Protein AF-A0A538T1W2-F1 (afdb_monomer_lite)

Sequence (157 aa):
MLRALATFAVAVAWAVAHPAHSICAPGPPEGMDALQAYLAGVDLARLGQSSESLPYLHRALALRPDLWQVHCDYGAALINSVSEARPGRGGTRRRAERLASNSLDSAHVIAIRAHALAIWGLSWNGLAEYVRAQRLDSVSAELRGRKERLRRTMRIP

Foldseek 3Di:
DVVVVVVVVVVVVVCVVPVPLPPDPDADPPPDALVNLQVVLLVCVVVLVLLNSQSSLVVNCVRCVPDVVSLLSNLSSLVSQVVVPDPPDPPSNVVSVVSLVPDLCVLVSLQSNLVNCLVVVVLVSSLVSLVVSCVSVVPDPPSVVSNVVSVVVVPDD

Secondary structure (DSSP, 8-state):
-HHHHHHHHHHHHHHHHS----TTPPPPPTT--HHHHHHHHHHHHHTT-HHHHHHHHHHHHHH-TT-HHHHHHHHHHHHHHHHT--TT-HHHHHHHHHHTTSSTTHHHHHHHHHHHHHHTT-HHHHHHHHHHHHHH-SS-HHHHHHHHHHHHHHS--

Radius of gyration: 18.85 Å; chains: 1; bounding box: 40×28×69 Å

Organism: Eiseniibacteriota bacterium (NCBI:txid2212470)

Structure (mmCIF, N/CA/C/O backbone):
data_AF-A0A538T1W2-F1
#
_entry.id   AF-A0A538T1W2-F1
#
loop_
_atom_site.group_PDB
_atom_site.id
_atom_site.type_symbol
_atom_site.label_atom_id
_atom_site.label_alt_id
_atom_site.label_comp_id
_atom_site.label_asym_id
_atom_site.label_entity_id
_atom_site.label_seq_id
_atom_site.pdbx_PDB_ins_code
_atom_site.Cartn_x
_atom_site.Cartn_y
_atom_site.Cartn_z
_atom_site.occupancy
_atom_site.B_iso_or_equiv
_atom_site.auth_seq_id
_atom_site.auth_comp_id
_atom_site.auth_asym_id
_atom_site.auth_atom_id
_atom_site.pdbx_PDB_model_num
ATOM 1 N N . MET A 1 1 ? 11.693 0.630 48.952 1.00 57.22 1 MET A N 1
ATOM 2 C CA . MET A 1 1 ? 10.345 0.281 48.445 1.00 57.22 1 MET A CA 1
ATOM 3 C C . MET A 1 1 ? 9.747 1.325 47.489 1.00 57.22 1 MET A C 1
ATOM 5 O O . MET A 1 1 ? 9.143 0.913 46.512 1.00 57.22 1 MET A O 1
ATOM 9 N N . LEU A 1 2 ? 9.971 2.640 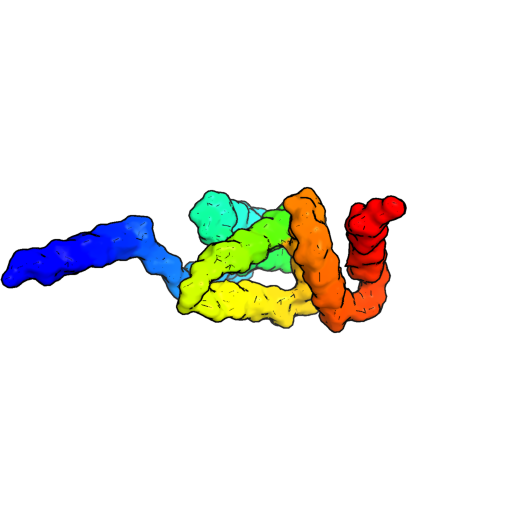47.657 1.00 53.53 2 LEU A N 1
ATOM 10 C CA . LEU A 1 2 ? 9.388 3.673 46.770 1.00 53.53 2 LEU A CA 1
ATOM 11 C C . LEU A 1 2 ? 9.836 3.649 45.287 1.00 53.53 2 LEU A C 1
ATOM 13 O O . LEU A 1 2 ? 9.049 3.995 44.413 1.00 53.53 2 LEU A O 1
ATOM 17 N N . ARG A 1 3 ? 11.069 3.228 44.964 1.00 48.28 3 ARG A N 1
ATOM 18 C CA . ARG A 1 3 ? 11.574 3.250 43.569 1.00 48.28 3 ARG A CA 1
ATOM 19 C C . ARG A 1 3 ? 10.895 2.226 42.648 1.00 48.28 3 ARG A C 1
ATOM 21 O O . ARG A 1 3 ? 10.788 2.481 41.457 1.00 48.28 3 ARG A O 1
ATOM 28 N N . ALA A 1 4 ? 10.413 1.111 43.201 1.00 53.16 4 ALA A N 1
ATOM 29 C CA . ALA A 1 4 ? 9.736 0.058 42.437 1.00 53.16 4 ALA A CA 1
ATOM 30 C C . ALA A 1 4 ? 8.301 0.446 42.037 1.00 53.16 4 ALA A C 1
ATOM 32 O O . ALA A 1 4 ? 7.813 0.035 40.991 1.00 53.16 4 ALA A O 1
ATOM 33 N N . LEU A 1 5 ? 7.637 1.274 42.849 1.00 58.38 5 LEU A N 1
ATOM 34 C CA . LEU A 1 5 ? 6.295 1.780 42.550 1.00 58.38 5 LEU A CA 1
ATOM 35 C C . LEU A 1 5 ? 6.326 2.853 41.454 1.00 58.38 5 LEU A C 1
ATOM 37 O O . LEU A 1 5 ? 5.449 2.881 40.597 1.00 58.38 5 LEU A O 1
ATOM 41 N N . ALA A 1 6 ? 7.370 3.687 41.434 1.00 57.94 6 ALA A N 1
ATOM 42 C CA . ALA A 1 6 ? 7.543 4.718 40.414 1.00 57.94 6 ALA A CA 1
ATOM 43 C C . ALA A 1 6 ? 7.806 4.126 39.017 1.00 57.94 6 ALA A C 1
ATOM 45 O O . ALA A 1 6 ? 7.224 4.584 38.037 1.00 57.94 6 ALA A O 1
ATOM 46 N N . THR A 1 7 ? 8.627 3.075 38.911 1.00 67.25 7 THR A N 1
ATOM 47 C CA . THR A 1 7 ? 8.853 2.384 37.630 1.00 67.25 7 THR A CA 1
ATOM 48 C C . THR A 1 7 ? 7.597 1.675 37.135 1.00 67.25 7 THR A C 1
ATOM 50 O O . THR A 1 7 ? 7.330 1.683 35.936 1.00 67.25 7 THR A O 1
ATOM 53 N N . PHE A 1 8 ? 6.795 1.116 38.044 1.00 67.06 8 PHE A N 1
ATOM 54 C CA . PHE A 1 8 ? 5.528 0.479 37.694 1.00 67.06 8 PHE A CA 1
ATOM 55 C C . PHE A 1 8 ? 4.495 1.500 37.196 1.00 67.06 8 PHE A C 1
ATOM 57 O O . PHE A 1 8 ? 3.878 1.292 36.156 1.00 67.06 8 PHE A O 1
ATOM 64 N N . ALA A 1 9 ? 4.366 2.644 37.873 1.00 67.56 9 ALA A N 1
ATOM 65 C CA . ALA A 1 9 ? 3.470 3.724 37.459 1.00 67.56 9 ALA A CA 1
ATOM 66 C C . ALA A 1 9 ? 3.863 4.321 36.097 1.00 67.56 9 ALA A C 1
ATOM 68 O O . ALA A 1 9 ? 2.996 4.555 35.258 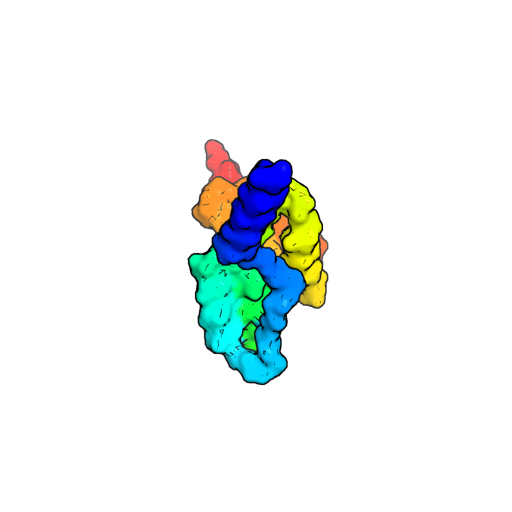1.00 67.56 9 ALA A O 1
ATOM 69 N N . VAL A 1 10 ? 5.165 4.499 35.838 1.00 68.31 10 VAL A N 1
ATOM 70 C CA . VAL A 1 10 ? 5.667 4.952 34.530 1.00 68.31 10 VAL A CA 1
ATOM 71 C C . VAL A 1 10 ? 5.431 3.898 33.447 1.00 68.31 10 VAL A C 1
ATOM 73 O O . VAL A 1 10 ? 5.029 4.256 32.346 1.00 68.31 10 VAL A O 1
ATOM 76 N N . ALA A 1 11 ? 5.615 2.608 33.740 1.00 54.16 11 ALA A N 1
ATOM 77 C CA . ALA A 1 11 ? 5.348 1.532 32.784 1.00 54.16 11 ALA A CA 1
ATOM 78 C C . ALA A 1 11 ? 3.855 1.426 32.426 1.00 54.16 11 ALA A C 1
ATOM 80 O O . ALA A 1 11 ? 3.518 1.256 31.257 1.00 54.16 11 ALA A O 1
ATOM 81 N N . VAL A 1 12 ? 2.964 1.583 33.410 1.00 67.00 12 VAL A N 1
ATOM 82 C CA . VAL A 1 12 ? 1.509 1.599 33.201 1.00 67.00 12 VAL A CA 1
ATOM 83 C C . VAL A 1 12 ? 1.086 2.845 32.423 1.00 67.00 12 VAL A C 1
ATOM 85 O O . VAL A 1 12 ? 0.371 2.722 31.434 1.00 67.00 12 VAL A O 1
ATOM 88 N N . ALA A 1 13 ? 1.574 4.031 32.793 1.00 63.16 13 ALA A N 1
ATOM 89 C CA . ALA A 1 13 ? 1.296 5.265 32.058 1.00 63.16 13 ALA A CA 1
ATOM 90 C C . ALA A 1 13 ? 1.829 5.205 30.617 1.00 63.16 13 ALA A C 1
ATOM 92 O O . ALA A 1 13 ? 1.154 5.639 29.687 1.00 63.16 13 ALA A O 1
ATOM 93 N N . TRP A 1 14 ? 3.003 4.602 30.411 1.00 58.97 14 TRP A N 1
ATOM 94 C CA . TRP A 1 14 ? 3.561 4.369 29.084 1.00 58.97 14 TRP A CA 1
ATOM 95 C C . TRP A 1 14 ? 2.721 3.378 28.274 1.00 58.97 14 TRP A C 1
ATOM 97 O O . TRP A 1 14 ? 2.494 3.639 27.100 1.00 58.97 14 TRP A O 1
ATOM 107 N N . ALA A 1 15 ? 2.216 2.300 28.879 1.00 53.69 15 ALA A N 1
ATOM 108 C CA . ALA A 1 15 ? 1.356 1.309 28.224 1.00 53.69 15 ALA A CA 1
ATOM 109 C C . ALA A 1 15 ? -0.063 1.827 27.915 1.00 53.69 15 ALA A C 1
ATOM 111 O O . ALA A 1 15 ? -0.683 1.387 26.952 1.00 53.69 15 ALA A O 1
ATOM 112 N N . VAL A 1 16 ? -0.574 2.771 28.709 1.00 58.72 16 VAL A N 1
ATOM 113 C CA . VAL A 1 16 ? -1.849 3.460 28.451 1.00 58.72 16 VAL A CA 1
ATOM 114 C C . VAL A 1 16 ? -1.683 4.523 27.361 1.00 58.72 16 VAL A C 1
ATOM 116 O O . VAL A 1 16 ? -2.545 4.655 26.498 1.00 58.72 16 VAL A O 1
ATOM 119 N N . ALA A 1 17 ? -0.560 5.249 27.360 1.00 52.06 17 ALA A N 1
ATOM 120 C CA . ALA A 1 17 ? -0.235 6.239 26.329 1.00 52.06 17 ALA A CA 1
ATOM 121 C C . ALA A 1 17 ? 0.247 5.608 25.007 1.00 52.06 17 ALA A C 1
ATOM 123 O O . ALA A 1 17 ? 0.139 6.223 23.951 1.00 52.06 17 ALA A O 1
ATOM 124 N N . HIS A 1 18 ? 0.777 4.386 25.062 1.00 46.81 18 HIS A N 1
ATOM 125 C CA . HIS A 1 18 ? 1.154 3.568 23.915 1.00 46.81 18 HIS A CA 1
ATOM 126 C C . HIS A 1 18 ? 0.359 2.270 24.002 1.00 46.81 18 HIS A C 1
ATOM 128 O O . HIS A 1 18 ? 0.911 1.272 24.487 1.00 46.81 18 HIS A O 1
ATOM 134 N N . PRO A 1 19 ? -0.914 2.252 23.555 1.00 45.19 19 PRO A N 1
ATOM 135 C CA . PRO A 1 19 ? -1.641 1.001 23.460 1.00 45.19 19 PRO A CA 1
ATOM 136 C C . PRO A 1 19 ? -0.744 0.034 22.697 1.00 45.19 19 PRO A C 1
ATOM 138 O O . PRO A 1 19 ? -0.210 0.352 21.629 1.00 45.19 19 PRO A O 1
ATOM 141 N N . ALA A 1 20 ? -0.467 -1.115 23.310 1.00 43.25 20 ALA A N 1
ATOM 142 C CA . ALA A 1 20 ? 0.214 -2.191 22.627 1.00 43.25 20 ALA A CA 1
ATOM 143 C C . ALA A 1 20 ? -0.581 -2.445 21.347 1.00 43.25 20 ALA A C 1
ATOM 145 O O . ALA A 1 20 ? -1.685 -2.966 21.449 1.00 43.25 20 ALA A O 1
ATOM 146 N N . HIS A 1 21 ? -0.046 -2.000 20.198 1.00 46.41 21 HIS A N 1
ATOM 147 C CA . HIS A 1 21 ? -0.578 -2.258 18.860 1.00 46.41 21 HIS A CA 1
ATOM 148 C C . HIS A 1 21 ? -0.969 -3.722 18.839 1.00 46.41 21 HIS A C 1
ATOM 150 O O . HIS A 1 21 ? -0.109 -4.615 18.903 1.00 46.41 21 HIS A O 1
ATOM 156 N N . SER A 1 22 ? -2.265 -3.945 18.982 1.00 43.56 22 SER A N 1
ATOM 157 C CA . SER A 1 22 ? -2.791 -5.232 19.355 1.00 43.56 22 SER A CA 1
ATOM 158 C C . SER A 1 22 ? -2.448 -6.143 18.193 1.00 43.56 22 SER A C 1
ATOM 160 O O . SER A 1 22 ? -2.695 -5.842 17.030 1.00 43.56 22 SER A O 1
ATOM 162 N N . ILE A 1 23 ? -1.799 -7.263 18.506 1.00 46.47 23 ILE A N 1
ATOM 163 C CA . ILE A 1 23 ? -1.243 -8.219 17.535 1.00 46.47 23 ILE A CA 1
ATOM 164 C C . ILE A 1 23 ? -2.320 -8.766 16.567 1.00 46.47 23 ILE A C 1
ATOM 166 O O . ILE A 1 23 ? -2.011 -9.433 15.575 1.00 46.47 23 ILE A O 1
ATOM 170 N N . CYS A 1 24 ? -3.587 -8.435 16.783 1.00 48.81 24 CYS A N 1
ATOM 171 C CA . CYS A 1 24 ? -4.685 -8.804 15.926 1.00 48.81 24 CYS A CA 1
ATOM 172 C C . CYS A 1 24 ? -5.813 -7.764 16.014 1.00 48.81 24 CYS A C 1
ATOM 174 O O . CYS A 1 24 ? -6.816 -8.009 16.678 1.00 48.81 24 CYS A O 1
ATOM 176 N N . ALA A 1 25 ? -5.690 -6.620 15.333 1.00 53.34 25 ALA A N 1
ATOM 177 C CA . ALA A 1 25 ? -6.907 -5.978 14.841 1.00 53.34 25 ALA A CA 1
ATOM 178 C C . ALA A 1 25 ? -7.615 -7.013 13.942 1.00 53.34 25 ALA A C 1
ATOM 180 O O . ALA A 1 25 ? -6.948 -7.595 13.071 1.00 53.34 25 ALA A O 1
ATOM 181 N N . PRO A 1 26 ? -8.900 -7.339 14.181 1.00 59.53 26 PRO A N 1
ATOM 182 C CA . PRO A 1 26 ? -9.619 -8.250 13.305 1.00 59.53 26 PRO A CA 1
ATOM 183 C C . PRO A 1 26 ? -9.555 -7.685 11.884 1.00 59.53 26 PRO A C 1
ATOM 185 O O . PRO A 1 26 ? -9.712 -6.480 11.674 1.00 59.53 26 PRO A O 1
ATOM 188 N N . GLY A 1 27 ? -9.239 -8.550 10.918 1.00 66.12 27 GLY A N 1
ATOM 189 C CA . GLY A 1 27 ? -9.337 -8.188 9.507 1.00 66.12 27 GLY A CA 1
ATOM 190 C C . GLY A 1 27 ? -10.773 -7.779 9.160 1.00 66.12 27 GLY A C 1
ATOM 191 O O . GLY A 1 27 ? -11.688 -8.033 9.949 1.00 66.12 27 GLY A O 1
ATOM 192 N N . PRO A 1 28 ? -10.990 -7.150 7.996 1.00 77.38 28 PRO A N 1
ATOM 193 C CA . PRO A 1 28 ? -12.323 -6.726 7.600 1.00 77.38 28 PRO A CA 1
ATOM 194 C C . PRO A 1 28 ? -13.292 -7.923 7.638 1.00 77.38 28 PRO A C 1
ATOM 196 O O . PRO A 1 28 ? -12.947 -8.987 7.114 1.00 77.38 28 PRO A O 1
ATOM 199 N N . PRO A 1 29 ? -14.480 -7.785 8.255 1.00 82.31 29 PRO A N 1
ATOM 200 C CA . PRO A 1 29 ? -15.460 -8.862 8.326 1.00 82.31 29 PRO A CA 1
ATOM 201 C C . PRO A 1 29 ? -15.853 -9.346 6.923 1.00 82.31 29 PRO A C 1
ATOM 203 O O . PRO A 1 29 ? -15.886 -8.566 5.970 1.00 82.31 29 PRO A O 1
ATOM 206 N N . GLU A 1 30 ? -16.176 -10.637 6.790 1.00 73.75 30 GLU A N 1
ATOM 207 C CA . GLU A 1 30 ? -16.386 -11.309 5.492 1.00 73.75 30 GLU A CA 1
ATOM 208 C C . GLU A 1 30 ? -17.522 -10.712 4.636 1.00 73.75 30 GLU A C 1
ATOM 210 O O . GLU A 1 30 ? -17.545 -10.919 3.423 1.00 73.75 30 GLU A O 1
ATOM 215 N N . GLY A 1 31 ? -18.413 -9.911 5.230 1.00 81.62 31 GLY A N 1
ATOM 216 C CA . GLY A 1 31 ? -19.488 -9.180 4.546 1.00 81.62 31 GLY A CA 1
ATOM 217 C C . GLY A 1 31 ? -19.215 -7.694 4.284 1.00 81.62 31 GLY A C 1
ATOM 218 O O . GLY A 1 31 ? -20.087 -7.017 3.753 1.00 81.62 31 GLY A O 1
ATOM 219 N N . MET A 1 32 ? -18.042 -7.169 4.654 1.00 87.19 32 MET A N 1
ATOM 220 C CA . MET A 1 32 ? -17.730 -5.747 4.487 1.00 87.19 32 MET A CA 1
ATOM 221 C C . MET A 1 32 ? -17.684 -5.382 3.003 1.00 87.19 32 MET A C 1
ATOM 223 O O . MET A 1 32 ? -16.991 -6.060 2.227 1.00 87.19 32 MET A O 1
ATOM 227 N N . ASP A 1 33 ? -18.418 -4.330 2.636 1.00 90.75 33 ASP A N 1
ATOM 228 C CA . ASP A 1 33 ? -18.452 -3.816 1.271 1.00 90.75 33 ASP A CA 1
ATOM 229 C C . ASP A 1 33 ? -17.145 -3.079 0.910 1.00 90.75 33 ASP A C 1
ATOM 231 O O . ASP A 1 33 ? -16.305 -2.783 1.766 1.00 90.75 33 ASP A O 1
ATOM 235 N N . ALA A 1 34 ? -16.945 -2.801 -0.381 1.00 86.38 34 ALA A N 1
ATOM 236 C CA . ALA A 1 34 ? -15.712 -2.185 -0.868 1.00 86.38 34 ALA A CA 1
ATOM 237 C C . ALA A 1 34 ? -15.481 -0.771 -0.314 1.00 86.38 34 ALA A C 1
ATOM 239 O O . ALA A 1 34 ? -14.344 -0.394 -0.038 1.00 86.38 34 ALA A O 1
ATOM 240 N N . LEU A 1 35 ? -16.550 0.012 -0.156 1.00 89.19 35 LEU A N 1
ATOM 241 C CA . LEU A 1 35 ? -16.477 1.400 0.285 1.00 89.19 35 LEU A CA 1
ATOM 242 C C . LEU A 1 35 ? -16.234 1.480 1.795 1.00 89.19 35 LEU A C 1
ATOM 244 O O . LEU A 1 35 ? -15.392 2.249 2.236 1.00 89.19 35 LEU A O 1
ATOM 248 N N . GLN A 1 36 ? -16.909 0.649 2.582 1.00 91.19 36 GLN A N 1
ATOM 249 C CA . GLN A 1 36 ? -16.691 0.472 4.014 1.00 91.19 36 GLN A CA 1
ATOM 250 C C . GLN A 1 36 ? -15.262 0.016 4.294 1.00 91.19 36 GLN A C 1
ATOM 252 O O . GLN A 1 36 ? -14.593 0.593 5.150 1.00 91.19 36 GLN A O 1
ATOM 257 N N . ALA A 1 37 ? -14.771 -0.972 3.540 1.00 89.38 37 ALA A N 1
ATOM 258 C CA . ALA A 1 37 ? -13.392 -1.427 3.650 1.00 89.38 37 ALA A CA 1
ATOM 259 C C . ALA A 1 37 ? -12.404 -0.309 3.280 1.00 89.38 37 ALA A C 1
ATOM 261 O O . ALA A 1 37 ? -11.399 -0.121 3.964 1.00 89.38 37 ALA A O 1
ATOM 262 N N . TYR A 1 38 ? -12.704 0.479 2.244 1.00 87.62 38 TYR A N 1
ATOM 263 C CA . TYR A 1 38 ? -11.878 1.618 1.854 1.00 87.62 38 TYR A CA 1
ATOM 264 C C . TYR A 1 38 ? -11.823 2.688 2.950 1.00 87.62 38 TYR A C 1
ATOM 266 O O . TYR A 1 38 ? -10.734 3.061 3.382 1.00 87.62 38 TYR A O 1
ATOM 274 N N . LEU A 1 39 ? -12.981 3.136 3.438 1.00 91.81 39 LEU A N 1
ATOM 275 C CA . LEU A 1 39 ? -13.085 4.180 4.457 1.00 91.81 39 LEU A CA 1
ATOM 276 C C . LEU A 1 39 ? -12.393 3.765 5.761 1.00 91.81 39 LEU A C 1
ATOM 278 O O . LEU A 1 39 ? -11.570 4.518 6.271 1.00 91.81 39 LEU A O 1
ATOM 282 N N . ALA A 1 40 ? -12.626 2.537 6.236 1.00 90.31 40 ALA A N 1
ATOM 283 C CA . ALA A 1 40 ? -11.951 2.009 7.422 1.00 90.31 40 ALA A CA 1
ATOM 284 C C . ALA 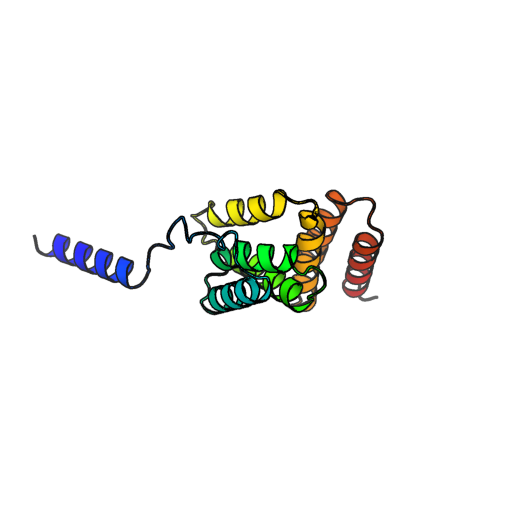A 1 40 ? -10.424 1.951 7.241 1.00 90.31 40 ALA A C 1
ATOM 286 O O . ALA A 1 40 ? -9.666 2.297 8.147 1.00 90.31 40 ALA A O 1
ATOM 287 N N . GLY A 1 41 ? -9.960 1.552 6.053 1.00 87.88 41 GLY A N 1
ATOM 288 C CA . GLY A 1 41 ? -8.542 1.562 5.710 1.00 87.88 41 GLY A CA 1
ATOM 289 C C . GLY A 1 41 ? -7.935 2.968 5.729 1.00 87.88 41 GLY A C 1
ATOM 290 O O . GLY A 1 41 ? -6.856 3.168 6.288 1.00 87.88 41 GLY A O 1
ATOM 291 N N . VAL A 1 42 ? -8.631 3.954 5.164 1.00 87.75 42 VAL A N 1
ATOM 292 C CA . VAL A 1 42 ? -8.195 5.358 5.167 1.00 87.75 42 VAL A CA 1
ATOM 293 C C . VAL A 1 42 ? -8.157 5.926 6.585 1.00 87.75 42 VAL A C 1
ATOM 295 O O . VAL A 1 42 ? -7.188 6.597 6.939 1.00 87.75 42 VAL A O 1
ATOM 298 N N . ASP A 1 43 ? -9.159 5.635 7.412 1.00 89.56 43 ASP A N 1
ATOM 299 C CA . ASP A 1 43 ? -9.210 6.109 8.796 1.00 89.56 43 ASP A CA 1
ATOM 300 C C . ASP A 1 43 ? -8.046 5.545 9.621 1.00 89.56 43 ASP A C 1
ATOM 302 O O . ASP A 1 43 ? -7.330 6.304 10.274 1.00 89.56 43 ASP A O 1
ATOM 306 N N . LEU A 1 44 ? -7.762 4.245 9.501 1.00 84.94 44 LEU A N 1
ATOM 307 C CA . LEU A 1 44 ? -6.595 3.617 10.133 1.00 84.94 44 LEU A CA 1
ATOM 308 C C . LEU A 1 44 ? -5.270 4.220 9.641 1.00 84.94 44 LEU A C 1
ATOM 310 O O . LEU A 1 44 ? -4.371 4.497 10.436 1.00 84.94 44 LEU A O 1
ATOM 314 N N . ALA A 1 45 ? -5.143 4.479 8.337 1.00 78.88 45 ALA A N 1
ATOM 315 C CA . ALA A 1 45 ? -3.949 5.113 7.783 1.00 78.88 45 ALA A CA 1
ATOM 316 C C . ALA A 1 45 ? -3.756 6.545 8.319 1.00 78.88 45 ALA A C 1
ATOM 318 O O . ALA A 1 45 ? -2.633 6.940 8.636 1.00 78.88 45 ALA A O 1
ATOM 319 N N . ARG A 1 46 ? -4.843 7.311 8.483 1.00 79.81 46 ARG A N 1
ATOM 320 C CA . ARG A 1 46 ? -4.819 8.661 9.075 1.00 79.81 46 ARG A CA 1
ATOM 321 C C . ARG A 1 46 ? -4.444 8.654 10.554 1.00 79.81 46 ARG A C 1
ATOM 323 O O . ARG A 1 46 ? -3.805 9.597 11.011 1.00 79.81 46 ARG A O 1
ATOM 330 N N . LEU A 1 47 ? -4.790 7.593 11.280 1.00 80.00 47 LEU A N 1
ATOM 331 C CA . LEU A 1 47 ? -4.390 7.387 12.675 1.00 80.00 47 LEU A CA 1
ATOM 332 C C . LEU A 1 47 ? -2.918 6.960 12.828 1.00 80.00 47 LEU A C 1
ATOM 334 O O . LEU A 1 47 ? -2.458 6.748 13.949 1.00 80.00 47 LEU A O 1
ATOM 338 N N . GLY A 1 48 ? -2.166 6.832 11.728 1.00 76.38 48 GLY A N 1
ATOM 339 C CA . GLY A 1 48 ? -0.786 6.340 11.753 1.00 76.38 48 GLY A CA 1
ATOM 340 C C . GLY A 1 48 ? -0.697 4.843 12.054 1.00 76.38 48 GLY A C 1
ATOM 341 O O . GLY A 1 48 ? 0.341 4.360 12.496 1.00 76.38 48 GLY A O 1
ATOM 342 N N . GLN A 1 49 ? -1.790 4.109 11.843 1.00 79.12 49 GLN A N 1
ATOM 343 C CA . GLN A 1 49 ? -1.864 2.657 11.975 1.00 79.12 49 GLN A CA 1
ATOM 344 C C . GLN A 1 49 ? -1.759 2.023 10.584 1.00 79.12 49 GLN A C 1
ATOM 346 O O . GLN A 1 49 ? -2.603 1.233 10.153 1.00 79.12 49 GLN A O 1
ATOM 351 N N . SER A 1 50 ? -0.710 2.386 9.841 1.00 77.19 50 SER A N 1
ATOM 352 C CA . SER A 1 50 ? -0.602 2.052 8.417 1.00 77.19 50 SER A CA 1
ATOM 353 C C . SER A 1 50 ? -0.480 0.553 8.170 1.00 77.19 50 SER A C 1
ATOM 355 O O . SER A 1 50 ? -0.842 0.070 7.106 1.00 77.19 50 SER A O 1
ATOM 357 N N . SER A 1 51 ? 0.023 -0.211 9.140 1.00 74.31 51 SER A N 1
ATOM 358 C CA . SER A 1 51 ? 0.048 -1.677 9.053 1.00 74.31 51 SER A CA 1
ATOM 359 C C . SER A 1 51 ? -1.326 -2.337 9.247 1.00 74.31 51 SER A C 1
ATOM 361 O O . SER A 1 51 ? -1.575 -3.403 8.678 1.00 74.31 51 SER A O 1
ATOM 363 N N . GLU A 1 52 ? -2.220 -1.709 10.012 1.00 79.25 52 GLU A N 1
ATOM 364 C CA . GLU A 1 52 ? -3.569 -2.206 10.306 1.00 79.25 52 GLU A CA 1
ATOM 365 C C . GLU A 1 52 ? -4.556 -1.848 9.188 1.00 79.25 52 GLU A C 1
ATOM 367 O O . GLU A 1 52 ? -5.508 -2.593 8.969 1.00 79.25 52 GLU A O 1
ATOM 372 N N . SER A 1 53 ? -4.299 -0.783 8.418 1.00 85.06 53 SER A N 1
ATOM 373 C CA . SER A 1 53 ? -5.116 -0.404 7.255 1.00 85.06 53 SER A CA 1
ATOM 374 C C . SER A 1 53 ? -4.970 -1.347 6.056 1.00 85.06 53 SER A C 1
ATOM 376 O O . SER A 1 53 ? -5.910 -1.510 5.276 1.00 85.06 53 SER A O 1
ATOM 378 N N . LEU A 1 54 ? -3.814 -2.005 5.908 1.00 82.00 54 LEU A N 1
ATOM 379 C CA . LEU A 1 54 ? -3.502 -2.879 4.771 1.00 82.00 54 LEU A CA 1
ATOM 380 C C . LEU A 1 54 ? -4.568 -3.950 4.471 1.00 82.00 54 LEU A C 1
ATOM 382 O O . LEU A 1 54 ? -4.958 -4.055 3.309 1.00 82.00 54 LEU A O 1
ATOM 386 N N . PRO A 1 55 ? -5.057 -4.756 5.435 1.00 79.88 55 PRO A N 1
ATOM 387 C CA . PRO A 1 55 ? -6.090 -5.755 5.151 1.00 79.88 55 PRO A CA 1
ATOM 388 C C . PRO A 1 55 ? -7.422 -5.141 4.688 1.00 79.88 55 PRO A C 1
ATOM 390 O O . PRO A 1 55 ? -8.096 -5.737 3.849 1.00 79.88 55 PRO A O 1
ATOM 393 N N . TYR A 1 56 ? -7.784 -3.951 5.178 1.00 85.38 56 TYR A N 1
ATOM 394 C CA . TYR A 1 56 ? -9.004 -3.237 4.783 1.00 85.38 56 TYR A CA 1
ATOM 395 C C . TYR A 1 56 ? -8.900 -2.699 3.353 1.00 85.38 56 TYR A C 1
ATOM 397 O O . TYR A 1 56 ? -9.750 -2.986 2.511 1.00 85.38 56 TYR A O 1
ATOM 405 N N . LEU A 1 57 ? -7.799 -2.016 3.041 1.00 81.75 57 LEU A N 1
ATOM 406 C CA . LEU A 1 57 ? -7.524 -1.504 1.698 1.00 81.75 57 LEU A CA 1
ATOM 407 C C . LEU A 1 57 ? -7.369 -2.638 0.673 1.00 81.75 57 LEU A C 1
ATOM 409 O O . LEU A 1 57 ? -7.866 -2.524 -0.443 1.00 81.75 57 LEU A O 1
ATOM 413 N N . HIS A 1 58 ? -6.766 -3.767 1.059 1.00 83.12 58 HIS A N 1
ATOM 414 C CA . HIS A 1 58 ? -6.687 -4.954 0.205 1.00 83.12 58 HIS A CA 1
ATOM 415 C C . HIS A 1 58 ? -8.075 -5.518 -0.122 1.00 83.12 58 HIS A C 1
ATOM 417 O O . HIS A 1 58 ? -8.340 -5.884 -1.264 1.00 83.12 58 HIS A O 1
ATOM 423 N N . ARG A 1 59 ? -8.991 -5.572 0.853 1.00 83.50 59 ARG A N 1
ATOM 424 C CA . ARG A 1 59 ? -10.365 -6.014 0.585 1.00 83.50 59 ARG A CA 1
ATOM 425 C C . ARG A 1 59 ? -11.118 -5.035 -0.316 1.00 83.50 59 ARG A C 1
ATOM 427 O O . ARG A 1 59 ? -11.804 -5.483 -1.231 1.00 83.50 59 ARG A O 1
ATOM 434 N N . ALA A 1 60 ? -10.961 -3.730 -0.104 1.00 86.25 60 ALA A N 1
ATOM 435 C CA . ALA A 1 60 ? -11.527 -2.722 -0.998 1.00 86.25 60 ALA A CA 1
ATOM 436 C C . ALA A 1 60 ? -11.031 -2.907 -2.440 1.00 86.25 60 ALA A C 1
ATOM 438 O O . ALA A 1 60 ? -11.830 -2.886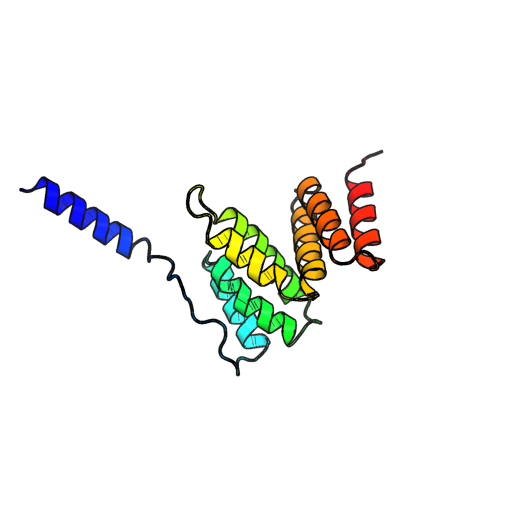 -3.372 1.00 86.25 60 ALA A O 1
ATOM 439 N N . LEU A 1 61 ? -9.734 -3.175 -2.605 1.00 82.69 61 LEU A N 1
ATOM 440 C CA . LEU A 1 61 ? -9.093 -3.406 -3.898 1.00 82.69 61 LEU A CA 1
ATOM 441 C C . LEU A 1 61 ? -9.570 -4.704 -4.562 1.00 82.69 61 LEU A C 1
ATOM 443 O O . LEU A 1 61 ? -9.832 -4.714 -5.759 1.00 82.69 61 LEU A O 1
ATOM 447 N N . ALA A 1 62 ? -9.746 -5.777 -3.786 1.00 79.12 62 ALA A N 1
ATOM 448 C CA . ALA A 1 62 ? -10.263 -7.050 -4.285 1.00 79.12 62 ALA A CA 1
ATOM 449 C C . ALA A 1 62 ? -11.721 -6.950 -4.770 1.00 79.12 62 ALA A C 1
ATOM 451 O O . ALA A 1 62 ? -12.105 -7.625 -5.721 1.00 79.12 62 ALA A O 1
ATOM 452 N N . LEU A 1 63 ? -12.537 -6.111 -4.123 1.00 82.88 63 LEU A N 1
ATOM 453 C CA . LEU A 1 63 ? -13.938 -5.898 -4.498 1.00 82.88 63 LEU A CA 1
ATOM 454 C C . LEU A 1 63 ? -14.103 -4.846 -5.609 1.00 82.88 63 LEU A C 1
ATOM 456 O O . LEU A 1 63 ? -15.037 -4.936 -6.406 1.00 82.88 63 LEU A O 1
ATOM 460 N N . ARG A 1 64 ? -13.226 -3.836 -5.652 1.00 76.88 64 ARG A N 1
ATOM 461 C CA . ARG A 1 64 ? -13.239 -2.718 -6.611 1.00 76.88 64 ARG A CA 1
ATOM 462 C C . ARG A 1 64 ? -11.820 -2.414 -7.110 1.00 76.88 64 ARG A C 1
ATOM 464 O O . ARG A 1 64 ? -11.210 -1.429 -6.687 1.00 76.88 64 ARG A O 1
ATOM 471 N N . PRO A 1 65 ? -11.288 -3.235 -8.032 1.00 71.12 65 PRO A N 1
ATOM 472 C CA . PRO A 1 65 ? -9.938 -3.050 -8.565 1.00 71.12 65 PRO A CA 1
ATOM 473 C C . PRO A 1 65 ? -9.820 -1.830 -9.492 1.00 71.12 65 PRO A C 1
ATOM 475 O O . PRO A 1 65 ? -8.716 -1.377 -9.780 1.00 71.12 65 PRO A O 1
ATOM 478 N N . ASP A 1 66 ? -10.943 -1.281 -9.956 1.00 72.25 66 ASP A N 1
ATOM 479 C CA . ASP A 1 66 ? -11.035 -0.088 -10.802 1.00 72.25 66 ASP A CA 1
ATOM 480 C C . ASP A 1 66 ? -10.786 1.225 -10.039 1.00 72.25 66 ASP A C 1
ATOM 482 O O . ASP A 1 66 ? -10.507 2.261 -10.649 1.00 72.25 66 ASP A O 1
ATOM 486 N N . LEU A 1 67 ? -10.881 1.203 -8.706 1.00 69.69 67 LEU A N 1
ATOM 487 C CA . LEU A 1 67 ? -10.859 2.412 -7.892 1.00 69.69 67 LEU A CA 1
ATOM 488 C C . LEU A 1 67 ? -9.422 2.889 -7.638 1.00 69.69 67 LEU A C 1
ATOM 490 O O . LEU A 1 67 ? -8.737 2.426 -6.725 1.00 69.69 67 LEU A O 1
ATOM 494 N N . TRP A 1 68 ? -8.963 3.853 -8.440 1.00 69.06 68 TRP A N 1
ATOM 495 C CA . TRP A 1 68 ? -7.602 4.405 -8.373 1.00 69.06 68 TRP A CA 1
ATOM 496 C C . TRP A 1 68 ? -7.223 4.957 -6.987 1.00 69.06 68 TRP A C 1
ATOM 498 O O . TRP A 1 68 ? -6.059 4.866 -6.599 1.00 69.06 68 TRP A O 1
ATOM 508 N N . GLN A 1 69 ? -8.186 5.475 -6.216 1.00 76.00 69 GLN A N 1
ATOM 509 C CA . GLN A 1 69 ? -7.956 5.980 -4.859 1.00 76.00 69 GLN A CA 1
ATOM 510 C C . GLN A 1 69 ? -7.449 4.879 -3.921 1.00 76.00 69 GLN A C 1
ATOM 512 O O . GLN A 1 69 ? -6.512 5.106 -3.160 1.00 76.00 69 GLN A O 1
ATOM 517 N N . VAL A 1 70 ? -8.008 3.667 -4.023 1.00 78.38 70 VAL A N 1
ATOM 518 C CA . VAL A 1 70 ? -7.597 2.525 -3.190 1.00 78.38 70 VAL A CA 1
ATOM 519 C C . VAL A 1 70 ? -6.156 2.148 -3.495 1.00 78.38 70 VAL A C 1
ATOM 521 O O . VAL A 1 70 ? -5.387 1.877 -2.579 1.00 78.38 70 VAL A O 1
ATOM 524 N N . HIS A 1 71 ? -5.762 2.189 -4.769 1.00 72.06 71 HIS A N 1
ATOM 525 C CA . HIS A 1 71 ? -4.378 1.957 -5.171 1.00 72.06 71 HIS A CA 1
ATOM 526 C C . HIS A 1 71 ? -3.440 2.991 -4.533 1.00 72.06 71 HIS A C 1
ATOM 528 O O . HIS A 1 71 ? -2.457 2.618 -3.894 1.00 72.06 71 HIS A O 1
ATOM 534 N N . CYS A 1 72 ? -3.761 4.283 -4.629 1.00 72.00 72 CYS A N 1
ATOM 535 C CA . CYS A 1 72 ? -2.961 5.348 -4.017 1.00 72.00 72 CYS A CA 1
ATOM 536 C C . CYS A 1 72 ? -2.829 5.190 -2.493 1.00 72.00 72 CYS A C 1
ATOM 538 O O . CYS A 1 72 ? -1.709 5.197 -1.973 1.00 72.00 72 CYS A O 1
ATOM 540 N N . ASP A 1 73 ? -3.947 4.991 -1.795 1.00 81.06 73 ASP A N 1
ATOM 541 C CA . ASP A 1 73 ? -3.975 4.894 -0.334 1.00 81.06 73 ASP A CA 1
ATOM 542 C C . ASP A 1 73 ? -3.319 3.600 0.166 1.00 81.06 73 ASP A C 1
ATOM 544 O O . ASP A 1 73 ? -2.618 3.606 1.180 1.00 81.06 73 ASP A O 1
ATOM 548 N N . TYR A 1 74 ? -3.441 2.499 -0.581 1.00 80.56 74 TYR A N 1
ATOM 549 C CA . TYR A 1 74 ? -2.749 1.246 -0.277 1.00 80.56 74 TYR A CA 1
ATOM 550 C C . TYR A 1 74 ? -1.234 1.358 -0.468 1.00 80.56 74 TYR A C 1
ATOM 552 O O . TYR A 1 74 ? -0.460 0.890 0.370 1.00 80.56 74 TYR A O 1
ATOM 560 N N . GLY A 1 75 ? -0.791 2.035 -1.531 1.00 74.12 75 GLY A N 1
ATOM 561 C CA . GLY A 1 75 ? 0.621 2.344 -1.749 1.00 74.12 75 GLY A CA 1
ATOM 562 C C . GLY A 1 75 ? 1.211 3.188 -0.617 1.00 74.12 75 GLY A C 1
ATOM 563 O O . GLY A 1 75 ? 2.284 2.859 -0.103 1.00 74.12 75 GLY A O 1
ATOM 564 N N . ALA A 1 76 ? 0.493 4.230 -0.188 1.00 77.75 76 ALA A N 1
ATOM 565 C CA . ALA A 1 76 ? 0.888 5.078 0.934 1.00 77.75 76 ALA A CA 1
ATOM 566 C C . ALA A 1 76 ? 0.944 4.293 2.255 1.00 77.75 76 ALA A C 1
ATOM 568 O O . ALA A 1 76 ? 1.952 4.352 2.962 1.00 77.75 76 ALA A O 1
ATOM 569 N N . ALA A 1 77 ? -0.082 3.487 2.549 1.00 79.38 77 ALA A N 1
ATOM 570 C CA . ALA A 1 77 ? -0.118 2.624 3.727 1.00 79.38 77 ALA A CA 1
ATOM 571 C C . ALA A 1 77 ? 1.060 1.635 3.753 1.00 79.38 77 ALA A C 1
ATOM 573 O O . ALA A 1 77 ? 1.686 1.434 4.794 1.00 79.38 77 ALA A O 1
ATOM 574 N N . LEU A 1 78 ? 1.439 1.068 2.603 1.00 73.50 78 LEU A N 1
ATOM 575 C CA . LEU A 1 78 ? 2.605 0.190 2.510 1.00 73.50 78 LEU A CA 1
ATOM 576 C C . LEU A 1 78 ? 3.914 0.918 2.811 1.00 73.50 78 LEU A C 1
ATOM 578 O O . LEU A 1 78 ? 4.731 0.382 3.559 1.00 73.50 78 LEU A O 1
ATOM 582 N N . ILE A 1 79 ? 4.128 2.114 2.259 1.00 68.56 79 ILE A N 1
ATOM 583 C CA . ILE A 1 79 ? 5.332 2.918 2.532 1.00 68.56 79 ILE A CA 1
ATOM 584 C C . ILE A 1 79 ? 5.406 3.259 4.021 1.00 68.56 79 ILE A C 1
ATOM 586 O O . ILE A 1 79 ? 6.433 3.027 4.661 1.00 68.56 79 ILE A O 1
ATOM 590 N N . ASN A 1 80 ? 4.301 3.738 4.585 1.00 72.00 80 ASN A N 1
ATOM 591 C CA . ASN A 1 80 ? 4.245 4.145 5.982 1.00 72.00 80 ASN A CA 1
ATOM 592 C C . ASN A 1 80 ? 4.413 2.950 6.926 1.00 72.00 80 ASN A C 1
ATOM 594 O O . ASN A 1 80 ? 5.172 3.047 7.883 1.00 72.00 80 ASN A O 1
ATOM 598 N N . SER A 1 81 ? 3.836 1.785 6.608 1.00 69.38 81 SER A N 1
ATOM 599 C CA . SER A 1 81 ? 4.011 0.564 7.411 1.00 69.38 81 SER A CA 1
ATOM 600 C C . SER A 1 81 ? 5.467 0.078 7.464 1.00 69.38 81 SER A C 1
ATOM 602 O O . SER A 1 81 ? 5.896 -0.526 8.450 1.00 69.38 81 SER A O 1
ATOM 604 N N . VAL A 1 82 ? 6.252 0.347 6.411 1.00 65.06 82 VAL A N 1
ATOM 605 C CA . VAL A 1 82 ? 7.688 0.038 6.374 1.00 65.06 82 VAL A CA 1
ATOM 606 C C . VAL A 1 82 ? 8.475 1.032 7.229 1.00 65.06 82 VAL A C 1
ATOM 608 O O . VAL A 1 82 ? 9.403 0.616 7.919 1.00 65.06 82 VAL A O 1
ATOM 611 N N . SER A 1 83 ? 8.091 2.308 7.228 1.00 57.78 83 SER A N 1
ATOM 612 C CA . SER A 1 83 ? 8.690 3.356 8.069 1.00 57.78 83 SER A CA 1
ATOM 613 C C . SER A 1 83 ? 8.317 3.224 9.555 1.00 57.78 83 SER A C 1
ATOM 615 O O . SER A 1 83 ? 9.136 3.509 10.424 1.00 57.78 83 SER A O 1
ATOM 617 N N . GLU A 1 84 ? 7.116 2.723 9.862 1.00 58.31 84 GLU A N 1
ATOM 618 C CA . GLU A 1 84 ? 6.645 2.392 11.219 1.00 58.31 84 GLU A CA 1
ATOM 619 C C . GLU A 1 84 ? 7.424 1.222 11.849 1.00 58.31 84 GLU A C 1
ATOM 621 O O . GLU A 1 84 ? 7.377 1.011 13.067 1.00 58.31 84 GLU A O 1
ATOM 626 N N . ALA A 1 85 ? 8.178 0.456 11.051 1.00 50.31 85 ALA A N 1
ATOM 627 C CA . ALA A 1 85 ? 9.021 -0.622 11.542 1.00 50.31 85 ALA A CA 1
ATOM 628 C C . ALA A 1 85 ? 10.231 -0.060 12.310 1.00 50.31 85 ALA A C 1
ATOM 630 O O . ALA A 1 85 ? 11.337 0.060 11.782 1.00 50.31 85 ALA A O 1
ATOM 631 N N . ARG A 1 86 ? 10.035 0.248 13.599 1.00 42.41 86 ARG A N 1
ATOM 632 C CA . ARG A 1 86 ? 11.139 0.536 14.525 1.00 42.41 86 ARG A CA 1
ATOM 633 C C . ARG A 1 86 ? 12.194 -0.584 14.460 1.00 42.41 86 ARG A C 1
ATOM 635 O O . ARG A 1 86 ? 11.817 -1.766 14.486 1.00 42.41 86 ARG A O 1
ATOM 642 N N . PRO A 1 87 ? 13.501 -0.253 14.447 1.00 36.22 87 PRO A N 1
ATOM 643 C CA . PRO A 1 87 ? 14.560 -1.252 14.530 1.00 36.22 87 PRO A CA 1
ATOM 644 C C . PRO A 1 87 ? 14.396 -2.027 15.845 1.00 36.22 87 PRO A C 1
ATOM 646 O O . PRO A 1 87 ? 14.506 -1.465 16.929 1.00 36.22 87 PRO A O 1
ATOM 649 N N . GLY A 1 88 ? 14.021 -3.306 15.745 1.00 47.09 88 GLY A N 1
ATOM 650 C CA . GLY A 1 88 ? 13.753 -4.181 16.895 1.00 47.09 88 GLY A CA 1
ATOM 651 C C . GLY A 1 88 ? 12.469 -5.011 16.798 1.00 47.09 88 GLY A C 1
ATOM 652 O O . GLY A 1 88 ? 12.378 -6.051 17.442 1.00 47.09 88 GLY A O 1
ATOM 653 N N . ARG A 1 89 ? 11.493 -4.636 15.956 1.00 43.88 89 ARG A N 1
ATOM 654 C CA . ARG A 1 89 ? 10.274 -5.445 15.731 1.00 43.88 89 ARG A CA 1
ATOM 655 C C . ARG A 1 89 ? 10.147 -5.881 14.274 1.00 43.88 89 ARG A C 1
ATOM 657 O O . ARG A 1 89 ? 9.323 -5.380 13.522 1.00 43.88 89 ARG A O 1
ATOM 664 N N . GLY A 1 90 ? 10.922 -6.889 13.876 1.00 42.47 90 GLY A N 1
ATOM 665 C CA . GLY A 1 90 ? 10.883 -7.482 12.527 1.00 42.47 90 GLY A CA 1
ATOM 666 C C . GLY A 1 90 ? 9.597 -8.253 12.164 1.00 42.47 90 GLY A C 1
ATOM 667 O O . GLY A 1 90 ? 9.616 -9.023 11.205 1.00 42.47 90 GLY A O 1
ATOM 668 N N . GLY A 1 91 ? 8.511 -8.102 12.932 1.00 49.50 91 GLY A N 1
ATOM 669 C CA . GLY A 1 91 ? 7.235 -8.799 12.741 1.00 49.50 91 GLY A CA 1
ATOM 670 C C . GLY A 1 91 ? 6.246 -8.056 11.836 1.00 49.50 91 GLY A C 1
ATOM 671 O O . GLY A 1 91 ? 5.625 -8.689 10.982 1.00 49.50 91 GLY A O 1
ATOM 672 N N . THR A 1 92 ? 6.140 -6.726 11.966 1.00 49.56 92 THR A N 1
ATOM 673 C CA . THR A 1 92 ? 5.220 -5.875 11.181 1.00 49.56 92 THR A CA 1
ATOM 674 C C . THR A 1 92 ? 5.613 -5.835 9.710 1.00 49.56 92 THR A C 1
ATOM 676 O O . THR A 1 92 ? 4.788 -6.136 8.850 1.00 49.56 92 THR A O 1
ATOM 679 N N . ARG A 1 93 ? 6.903 -5.613 9.424 1.00 51.00 93 ARG A N 1
ATOM 680 C CA . ARG A 1 93 ? 7.445 -5.644 8.057 1.00 51.00 93 ARG A CA 1
ATOM 681 C C . ARG A 1 93 ? 7.183 -6.979 7.354 1.00 51.00 93 ARG A C 1
ATOM 683 O O . ARG A 1 93 ? 6.666 -6.989 6.244 1.00 51.00 93 ARG A O 1
ATOM 690 N N . ARG A 1 94 ? 7.465 -8.110 8.015 1.00 52.84 94 ARG A N 1
ATOM 691 C CA . ARG A 1 94 ? 7.243 -9.447 7.431 1.00 52.84 94 ARG A CA 1
ATOM 692 C C . ARG A 1 94 ? 5.764 -9.768 7.227 1.00 52.84 94 ARG A C 1
ATOM 694 O O . ARG A 1 94 ? 5.444 -10.540 6.336 1.00 52.84 94 ARG A O 1
ATOM 701 N N . ARG A 1 95 ? 4.855 -9.230 8.050 1.00 54.22 95 ARG A N 1
ATOM 702 C CA . ARG A 1 95 ? 3.403 -9.416 7.882 1.00 54.22 95 ARG A CA 1
ATOM 703 C C . ARG A 1 95 ? 2.867 -8.600 6.708 1.00 54.22 95 ARG A C 1
ATOM 705 O O . ARG A 1 95 ? 2.124 -9.162 5.914 1.00 54.22 95 ARG A O 1
ATOM 712 N N . ALA A 1 96 ? 3.292 -7.343 6.568 1.00 55.47 96 ALA A N 1
ATOM 713 C CA . ALA A 1 96 ? 2.986 -6.524 5.395 1.00 55.47 96 ALA A CA 1
ATOM 714 C C . ALA A 1 96 ? 3.548 -7.165 4.116 1.00 55.47 96 ALA A C 1
ATOM 716 O O . ALA A 1 96 ? 2.832 -7.312 3.132 1.00 55.47 96 ALA A O 1
ATOM 717 N N . GLU A 1 97 ? 4.795 -7.647 4.165 1.00 55.59 97 GLU A N 1
ATOM 718 C CA . GLU A 1 97 ? 5.409 -8.390 3.064 1.00 55.59 97 GLU A CA 1
ATOM 719 C C . GLU A 1 97 ? 4.639 -9.681 2.753 1.00 55.59 97 GLU A C 1
ATOM 721 O O . GLU A 1 97 ? 4.366 -9.920 1.586 1.00 55.59 97 GLU A O 1
ATOM 726 N N . ARG A 1 98 ? 4.220 -10.475 3.752 1.00 55.28 98 ARG A N 1
ATOM 727 C CA . ARG A 1 98 ? 3.429 -11.709 3.553 1.00 55.28 98 ARG A CA 1
ATOM 728 C C . ARG A 1 98 ? 2.033 -11.460 2.981 1.00 55.28 98 ARG A C 1
ATOM 730 O O . ARG A 1 98 ? 1.622 -12.190 2.087 1.00 55.28 98 ARG A O 1
ATOM 737 N N . LEU A 1 99 ? 1.319 -10.440 3.460 1.00 51.75 99 LEU A N 1
ATOM 738 C CA . LEU A 1 99 ? 0.033 -10.029 2.882 1.00 51.75 99 LEU A CA 1
ATOM 739 C C . LEU A 1 99 ? 0.211 -9.605 1.419 1.00 51.75 99 LEU A C 1
ATOM 741 O O . LEU A 1 99 ? -0.566 -10.013 0.566 1.00 51.75 99 LEU A O 1
ATOM 745 N N . ALA A 1 100 ? 1.297 -8.892 1.121 1.00 51.22 100 ALA A N 1
ATOM 746 C CA . ALA A 1 100 ? 1.694 -8.524 -0.233 1.00 51.22 100 ALA A CA 1
ATOM 747 C C . ALA A 1 100 ? 2.414 -9.645 -1.013 1.00 51.22 100 ALA A C 1
ATOM 749 O O . ALA A 1 100 ? 2.955 -9.350 -2.069 1.00 51.22 100 ALA A O 1
ATOM 750 N N . SER A 1 101 ? 2.505 -10.879 -0.491 1.00 52.69 101 SER A N 1
ATOM 751 C CA . SER A 1 101 ? 3.129 -12.038 -1.163 1.00 52.69 101 SER A CA 1
ATOM 752 C C . SER A 1 101 ? 2.104 -13.065 -1.655 1.00 52.69 101 SER A C 1
ATOM 754 O O . SER A 1 101 ? 2.442 -13.903 -2.483 1.00 52.69 101 SER A O 1
ATOM 756 N N . ASN A 1 102 ? 0.875 -13.041 -1.121 1.00 51.31 102 ASN A N 1
ATOM 757 C CA . ASN A 1 102 ? -0.100 -14.129 -1.274 1.00 51.31 102 ASN A CA 1
ATOM 758 C C . ASN A 1 102 ? -1.122 -13.945 -2.417 1.00 51.31 102 ASN A C 1
ATOM 760 O O . ASN A 1 102 ? -2.015 -14.775 -2.548 1.00 51.31 102 ASN A O 1
ATOM 764 N N . SER A 1 103 ? -1.004 -12.922 -3.268 1.00 45.47 103 SER A N 1
ATOM 765 C CA . SER A 1 103 ? -1.871 -12.752 -4.451 1.00 45.47 103 SER A CA 1
ATOM 766 C C . SER A 1 103 ? -1.036 -12.489 -5.706 1.00 45.47 103 SER A C 1
ATOM 768 O O . SER A 1 103 ? 0.014 -11.857 -5.619 1.00 45.47 103 SER A O 1
ATOM 770 N N . LEU A 1 104 ? -1.497 -12.900 -6.891 1.00 45.84 104 LEU A N 1
ATOM 771 C CA . LEU A 1 104 ? -0.969 -12.411 -8.177 1.00 45.84 104 LEU A CA 1
ATOM 772 C C . LEU A 1 104 ? -0.940 -10.859 -8.239 1.00 45.84 104 LEU A C 1
ATOM 774 O O . LEU A 1 104 ? -0.115 -10.284 -8.947 1.00 45.84 104 LEU A O 1
ATOM 778 N N . ASP A 1 105 ? -1.738 -10.184 -7.402 1.00 53.16 105 ASP A N 1
ATOM 779 C CA . ASP A 1 105 ? -1.717 -8.732 -7.169 1.00 53.16 105 ASP A CA 1
ATOM 780 C C . ASP A 1 105 ? -0.408 -8.210 -6.555 1.00 53.16 105 ASP A C 1
ATOM 782 O O . ASP A 1 105 ? -0.159 -7.008 -6.571 1.00 53.16 105 ASP A O 1
ATOM 786 N N . SER A 1 106 ? 0.471 -9.080 -6.046 1.00 61.31 106 SER A N 1
ATOM 787 C CA . SER A 1 106 ? 1.747 -8.698 -5.421 1.00 61.31 106 SER A CA 1
ATOM 788 C C . SER A 1 106 ? 2.607 -7.843 -6.356 1.00 61.31 106 SER A C 1
ATOM 790 O O . SER A 1 106 ? 3.208 -6.858 -5.927 1.00 61.31 106 SER A O 1
ATOM 792 N N . ALA A 1 107 ? 2.641 -8.174 -7.654 1.00 69.62 107 ALA A N 1
ATOM 793 C CA . ALA A 1 107 ? 3.372 -7.393 -8.650 1.00 69.62 107 ALA A CA 1
ATOM 794 C C . ALA A 1 107 ? 2.742 -6.005 -8.857 1.00 69.62 107 ALA A C 1
ATOM 796 O O . ALA A 1 107 ? 3.457 -5.003 -8.900 1.00 69.62 107 ALA A O 1
ATOM 797 N N . HIS A 1 108 ? 1.410 -5.941 -8.927 1.00 69.69 108 HIS A N 1
ATOM 798 C CA . HIS A 1 108 ? 0.650 -4.706 -9.121 1.00 69.69 108 HIS A CA 1
ATOM 799 C C . HIS A 1 108 ? 0.795 -3.763 -7.917 1.00 69.69 108 HIS A C 1
ATOM 801 O O . HIS A 1 108 ? 1.129 -2.589 -8.060 1.00 69.69 108 HIS A O 1
ATOM 807 N N . VAL A 1 109 ? 0.670 -4.310 -6.713 1.00 67.75 109 VAL A N 1
ATOM 808 C CA . VAL A 1 109 ? 0.859 -3.619 -5.436 1.00 67.75 109 VAL A CA 1
ATOM 809 C C . VAL A 1 109 ? 2.273 -3.060 -5.298 1.00 67.75 109 VAL A C 1
ATOM 811 O O . VAL A 1 109 ? 2.466 -1.893 -4.943 1.00 67.75 109 VAL A O 1
ATOM 814 N N . ILE A 1 110 ? 3.283 -3.873 -5.615 1.00 71.62 110 ILE A N 1
ATOM 815 C CA . ILE A 1 110 ? 4.677 -3.431 -5.588 1.00 71.62 110 ILE A CA 1
ATOM 816 C C . ILE A 1 110 ? 4.908 -2.329 -6.628 1.00 71.62 110 ILE A C 1
ATOM 818 O O . ILE A 1 110 ? 5.634 -1.377 -6.346 1.00 71.62 110 ILE A O 1
ATOM 822 N N . ALA A 1 111 ? 4.257 -2.400 -7.789 1.00 76.50 111 ALA A N 1
ATOM 823 C CA . ALA A 1 111 ? 4.335 -1.369 -8.819 1.00 76.50 111 ALA A CA 1
ATOM 824 C C . ALA A 1 111 ? 3.674 -0.047 -8.403 1.00 76.50 111 ALA A C 1
ATOM 826 O O . ALA A 1 111 ? 4.203 1.021 -8.701 1.00 76.50 111 ALA A O 1
ATOM 827 N N . ILE A 1 112 ? 2.559 -0.096 -7.678 1.00 71.69 112 ILE A N 1
ATOM 828 C CA . ILE A 1 112 ? 1.899 1.093 -7.125 1.00 71.69 112 ILE A CA 1
ATOM 829 C C . ILE A 1 112 ? 2.779 1.756 -6.075 1.00 71.69 112 ILE A C 1
ATOM 831 O O . ILE A 1 112 ? 3.014 2.963 -6.129 1.00 71.69 112 ILE A O 1
ATOM 835 N N . ARG A 1 113 ? 3.345 0.963 -5.161 1.00 72.12 113 ARG A N 1
ATOM 836 C CA . ARG A 1 113 ? 4.323 1.458 -4.190 1.00 72.12 113 ARG A CA 1
ATOM 837 C C . ARG A 1 113 ? 5.541 2.064 -4.886 1.00 72.12 113 ARG A C 1
ATOM 839 O O . ARG A 1 113 ? 5.992 3.141 -4.509 1.00 72.12 113 ARG A O 1
ATOM 846 N N . ALA A 1 114 ? 6.051 1.395 -5.918 1.00 76.81 114 ALA A N 1
ATOM 847 C CA . ALA A 1 114 ? 7.153 1.882 -6.737 1.00 76.81 114 ALA A CA 1
ATOM 848 C C . ALA A 1 114 ? 6.833 3.236 -7.389 1.00 76.81 114 ALA A C 1
ATOM 850 O O . ALA A 1 114 ? 7.676 4.134 -7.419 1.00 76.81 114 ALA A O 1
ATOM 851 N N . HIS A 1 115 ? 5.602 3.396 -7.880 1.00 78.81 115 HIS A N 1
ATOM 852 C CA . HIS A 1 115 ? 5.120 4.644 -8.451 1.00 78.81 115 HIS A CA 1
ATOM 853 C C . HIS A 1 115 ? 5.014 5.758 -7.406 1.00 78.81 115 HIS A C 1
ATOM 855 O O . HIS A 1 115 ? 5.505 6.856 -7.648 1.00 78.81 115 HIS A O 1
ATOM 861 N N . ALA A 1 116 ? 4.445 5.466 -6.237 1.00 67.50 116 ALA A N 1
ATOM 862 C CA . ALA A 1 116 ? 4.312 6.426 -5.146 1.00 67.50 116 ALA A CA 1
ATOM 863 C C . ALA A 1 116 ? 5.684 6.909 -4.642 1.00 67.50 116 ALA A C 1
ATOM 865 O O . ALA A 1 116 ? 5.914 8.111 -4.535 1.00 67.50 116 ALA A O 1
ATOM 866 N N . LEU A 1 117 ? 6.638 5.989 -4.445 1.00 68.81 117 LEU A N 1
ATOM 867 C CA . LEU A 1 117 ? 8.023 6.325 -4.094 1.00 68.81 117 LEU A CA 1
ATOM 868 C C . LEU A 1 117 ? 8.668 7.243 -5.140 1.00 68.81 117 LEU A C 1
ATOM 870 O O . LEU A 1 117 ? 9.349 8.198 -4.782 1.00 68.81 117 LEU A O 1
ATOM 874 N N . ALA A 1 118 ? 8.431 6.985 -6.427 1.00 73.00 118 ALA A N 1
ATOM 875 C CA . ALA A 1 118 ? 8.937 7.835 -7.497 1.00 73.00 118 ALA A CA 1
ATOM 876 C C . ALA A 1 118 ? 8.332 9.248 -7.486 1.00 73.00 118 ALA A C 1
ATOM 878 O O . ALA A 1 118 ? 9.070 10.216 -7.650 1.00 73.00 118 ALA A O 1
ATOM 879 N N . ILE A 1 119 ? 7.017 9.378 -7.272 1.00 72.12 119 ILE A N 1
ATOM 880 C CA . ILE A 1 119 ? 6.338 10.685 -7.181 1.00 72.12 119 ILE A CA 1
ATOM 881 C C . ILE A 1 119 ? 6.876 11.488 -5.992 1.00 72.12 119 ILE A C 1
ATOM 883 O O . ILE A 1 119 ? 7.068 12.695 -6.100 1.00 72.12 119 ILE A O 1
ATOM 887 N N . TRP A 1 120 ? 7.179 10.824 -4.876 1.00 65.25 120 TRP A N 1
ATOM 888 C CA . TRP A 1 120 ? 7.723 11.462 -3.672 1.00 65.25 120 TRP A CA 1
ATOM 889 C C . TRP A 1 120 ? 9.238 11.727 -3.745 1.00 65.25 120 TRP A C 1
ATOM 891 O O . TRP A 1 120 ? 9.867 12.016 -2.730 1.00 65.25 120 TRP A O 1
ATOM 901 N N . GLY A 1 121 ? 9.847 11.620 -4.931 1.00 74.31 121 GLY A N 1
ATOM 902 C CA . GLY A 1 121 ? 11.265 11.923 -5.158 1.00 74.31 121 GLY A CA 1
ATOM 903 C C . GLY A 1 121 ? 12.232 10.806 -4.753 1.00 74.31 121 GLY A C 1
ATOM 904 O O . GLY A 1 121 ? 13.438 10.919 -4.971 1.00 74.31 121 GLY A O 1
ATOM 905 N N . LEU A 1 122 ? 11.731 9.681 -4.236 1.00 74.06 122 LEU A N 1
ATOM 906 C CA . LEU A 1 122 ? 12.510 8.487 -3.896 1.00 74.06 122 LEU A CA 1
ATOM 907 C C . LEU A 1 122 ? 12.678 7.580 -5.129 1.00 74.06 122 LEU A C 1
ATOM 909 O O . LEU A 1 122 ? 12.453 6.368 -5.075 1.00 74.06 122 LEU A O 1
ATOM 913 N N . SER A 1 123 ? 13.081 8.167 -6.257 1.00 75.81 123 SER A N 1
ATOM 914 C CA . SER A 1 123 ? 13.083 7.530 -7.581 1.00 75.81 123 SER A CA 1
ATOM 915 C C . SER A 1 123 ? 13.928 6.252 -7.650 1.00 75.81 123 SER A C 1
ATOM 917 O O . SER A 1 123 ? 13.525 5.294 -8.308 1.00 75.81 123 SER A O 1
ATOM 919 N N . TRP A 1 124 ? 15.044 6.177 -6.912 1.00 71.81 124 TRP A N 1
ATOM 920 C CA . TRP A 1 124 ? 15.866 4.961 -6.810 1.00 71.81 124 TRP A CA 1
ATOM 921 C C . TRP A 1 124 ? 15.152 3.812 -6.082 1.00 71.81 124 TRP A C 1
ATOM 923 O O . TRP A 1 124 ? 15.208 2.669 -6.540 1.00 71.81 124 TRP A O 1
ATOM 933 N N . ASN A 1 125 ? 14.421 4.110 -5.000 1.00 74.62 125 ASN A N 1
ATOM 934 C CA . ASN A 1 125 ? 13.599 3.121 -4.292 1.00 74.62 125 ASN A CA 1
ATOM 935 C C . ASN A 1 125 ? 12.421 2.678 -5.168 1.00 74.62 125 ASN A C 1
ATOM 937 O O . ASN A 1 125 ? 12.133 1.486 -5.264 1.00 74.62 125 ASN A O 1
ATOM 941 N N . GLY A 1 126 ? 11.798 3.627 -5.876 1.00 75.69 126 GLY A N 1
ATOM 942 C CA . GLY A 1 126 ? 10.779 3.335 -6.879 1.00 75.69 126 GLY A CA 1
ATOM 943 C C . GLY A 1 126 ? 11.293 2.394 -7.972 1.00 75.69 126 GLY A C 1
ATOM 944 O O . GLY A 1 126 ? 10.648 1.400 -8.289 1.00 75.69 126 GLY A O 1
ATOM 945 N N . LEU A 1 127 ? 12.493 2.628 -8.511 1.00 81.19 127 LEU A N 1
ATOM 946 C CA . LEU A 1 127 ? 13.081 1.751 -9.529 1.00 81.19 127 LEU A CA 1
ATOM 947 C C . LEU A 1 127 ? 13.344 0.337 -9.007 1.00 81.19 127 LEU A C 1
ATOM 949 O O . LEU A 1 127 ? 13.044 -0.635 -9.702 1.00 81.19 127 LEU A O 1
ATOM 953 N N . ALA A 1 128 ? 13.903 0.223 -7.800 1.00 74.94 128 ALA A N 1
ATOM 954 C CA . ALA A 1 128 ? 14.184 -1.063 -7.170 1.00 74.94 128 ALA A CA 1
ATOM 955 C C . ALA A 1 128 ? 12.898 -1.885 -6.985 1.00 74.94 128 ALA A C 1
ATOM 957 O O . ALA A 1 128 ? 12.866 -3.082 -7.283 1.00 74.94 128 ALA A O 1
ATOM 958 N N . GLU A 1 129 ? 11.815 -1.228 -6.576 1.00 72.94 129 GLU A N 1
ATOM 959 C CA . GLU A 1 129 ? 10.504 -1.852 -6.419 1.00 72.94 129 GLU A CA 1
ATOM 960 C C . GLU A 1 129 ? 9.878 -2.220 -7.775 1.00 72.94 129 GLU A C 1
ATOM 962 O O . GLU A 1 129 ? 9.378 -3.331 -7.926 1.00 72.94 129 GLU A O 1
ATOM 967 N N . TYR A 1 130 ? 10.014 -1.398 -8.822 1.00 80.25 130 TYR A N 1
ATOM 968 C CA . TYR A 1 130 ? 9.586 -1.785 -10.175 1.00 80.25 130 TYR A CA 1
ATOM 969 C C . TYR A 1 130 ? 10.327 -3.015 -10.716 1.00 80.25 130 TYR A C 1
ATOM 971 O O . TYR A 1 130 ? 9.726 -3.865 -11.374 1.00 80.25 130 TYR A O 1
ATOM 979 N N . VAL A 1 131 ? 11.629 -3.138 -10.438 1.00 81.00 131 VAL A N 1
ATOM 980 C CA . VAL A 1 131 ? 12.406 -4.336 -10.794 1.00 81.00 131 VAL A CA 1
ATOM 981 C C . VAL A 1 131 ? 11.872 -5.558 -10.050 1.00 81.00 131 VAL A C 1
ATOM 983 O O . VAL A 1 131 ? 11.763 -6.629 -10.643 1.00 81.00 131 VAL A O 1
ATOM 986 N N . ARG A 1 132 ? 11.516 -5.406 -8.773 1.00 75.44 132 ARG A N 1
ATOM 987 C CA . ARG A 1 132 ? 10.925 -6.477 -7.967 1.00 75.44 132 ARG A CA 1
ATOM 988 C C . ARG A 1 132 ? 9.538 -6.878 -8.479 1.00 75.44 132 ARG A C 1
ATOM 990 O O . ARG A 1 132 ? 9.308 -8.070 -8.650 1.00 75.44 132 ARG A O 1
ATOM 997 N N . ALA A 1 133 ? 8.668 -5.918 -8.799 1.00 79.38 133 ALA A N 1
ATOM 998 C CA . ALA A 1 133 ? 7.367 -6.177 -9.422 1.00 79.38 133 ALA A CA 1
ATOM 999 C C . ALA A 1 133 ? 7.520 -6.960 -10.733 1.00 79.38 133 ALA A C 1
ATOM 1001 O O . ALA A 1 133 ? 6.854 -7.969 -10.931 1.00 79.38 133 ALA A O 1
ATOM 1002 N N . GLN A 1 134 ? 8.461 -6.558 -11.591 1.00 81.62 134 GLN A N 1
ATOM 1003 C CA . GLN A 1 134 ? 8.708 -7.237 -12.865 1.00 81.62 134 GLN A CA 1
ATOM 1004 C C . GLN A 1 134 ? 9.300 -8.649 -12.698 1.00 81.62 134 GLN A C 1
ATOM 1006 O O . GLN A 1 134 ? 9.169 -9.486 -13.582 1.00 81.62 134 GLN A O 1
ATOM 1011 N N . ARG A 1 135 ? 9.983 -8.953 -11.589 1.00 78.44 135 ARG A N 1
ATOM 1012 C CA . ARG A 1 135 ? 10.421 -10.335 -11.323 1.00 78.44 135 ARG A CA 1
ATOM 1013 C C . ARG A 1 135 ? 9.248 -11.249 -10.979 1.00 78.44 135 ARG A C 1
ATOM 1015 O O . ARG A 1 135 ? 9.322 -12.433 -11.280 1.00 78.44 135 ARG A O 1
ATOM 1022 N N . LEU A 1 136 ? 8.206 -10.702 -10.353 1.00 74.00 136 LEU A N 1
ATOM 1023 C CA . LEU A 1 136 ? 6.981 -11.433 -10.023 1.00 74.00 136 LEU A CA 1
ATOM 1024 C C . LEU A 1 136 ? 6.069 -11.581 -11.244 1.00 74.00 136 LEU A C 1
ATOM 1026 O O . LEU A 1 136 ? 5.512 -12.650 -11.456 1.00 74.00 136 LEU A O 1
ATOM 1030 N N . ASP A 1 137 ? 5.981 -10.542 -12.073 1.00 74.38 137 ASP A N 1
ATOM 1031 C CA . ASP A 1 137 ? 5.305 -10.582 -13.367 1.00 74.38 137 ASP A CA 1
ATOM 1032 C C . ASP A 1 137 ? 6.259 -10.121 -14.476 1.00 74.38 137 ASP A C 1
ATOM 1034 O O . ASP A 1 137 ? 6.394 -8.935 -14.800 1.00 74.38 137 ASP A O 1
ATOM 1038 N N . SER A 1 138 ? 6.960 -11.100 -15.048 1.00 74.62 138 SER A N 1
ATOM 1039 C CA . SER A 1 138 ? 7.964 -10.872 -16.093 1.00 74.62 138 SER A CA 1
ATOM 1040 C C . SER A 1 138 ? 7.358 -10.625 -17.476 1.00 74.62 138 SER A C 1
ATOM 1042 O O . SER A 1 138 ? 8.043 -10.100 -18.367 1.00 74.62 138 SER A O 1
ATOM 1044 N N . VAL A 1 139 ? 6.075 -10.952 -17.659 1.00 78.88 139 VAL A N 1
ATOM 1045 C CA . VAL A 1 139 ? 5.380 -10.866 -18.947 1.00 78.88 139 VAL A CA 1
ATOM 1046 C C . VAL A 1 139 ? 4.707 -9.503 -19.115 1.00 78.88 139 VAL A C 1
ATOM 1048 O O . VAL A 1 139 ? 4.643 -9.013 -20.244 1.00 78.88 139 VAL A O 1
ATOM 1051 N N . SER A 1 140 ? 4.327 -8.821 -18.029 1.00 78.06 140 SER A N 1
ATOM 1052 C CA . SER A 1 140 ? 3.662 -7.516 -18.102 1.00 78.06 140 SER A CA 1
ATOM 1053 C C . SER A 1 140 ? 4.483 -6.434 -18.815 1.00 78.06 140 SER A C 1
ATOM 1055 O O . SER A 1 140 ? 5.531 -5.952 -18.361 1.00 78.06 140 SER A O 1
ATOM 1057 N N . ALA A 1 141 ? 3.960 -6.012 -19.969 1.00 80.69 141 ALA A N 1
ATOM 1058 C CA . ALA A 1 141 ? 4.473 -4.882 -20.734 1.00 80.69 141 ALA A CA 1
ATOM 1059 C C . ALA A 1 141 ? 4.276 -3.547 -19.994 1.00 80.69 141 ALA A C 1
ATOM 1061 O O . ALA A 1 141 ? 5.114 -2.652 -20.121 1.00 80.69 141 ALA A O 1
ATOM 1062 N N . GLU A 1 142 ? 3.221 -3.430 -19.182 1.00 78.88 142 GLU A N 1
ATOM 1063 C CA . GLU A 1 142 ? 2.931 -2.244 -18.372 1.00 78.88 142 GLU A CA 1
ATOM 1064 C C . GLU A 1 142 ? 4.039 -1.991 -17.341 1.00 78.88 142 GLU A C 1
ATOM 1066 O O . GLU A 1 142 ? 4.584 -0.884 -17.272 1.00 78.88 142 GLU A O 1
ATOM 1071 N N . LEU A 1 143 ? 4.435 -3.026 -16.590 1.00 80.94 143 LEU A N 1
ATOM 1072 C CA . LEU A 1 143 ? 5.501 -2.932 -15.587 1.00 80.94 143 LEU A CA 1
ATOM 1073 C C . LEU A 1 143 ? 6.847 -2.586 -16.224 1.00 80.94 143 LEU A C 1
ATOM 1075 O O . LEU A 1 143 ? 7.556 -1.700 -15.734 1.00 80.94 143 LEU A O 1
ATOM 1079 N N . ARG A 1 144 ? 7.174 -3.220 -17.360 1.00 83.75 144 ARG A N 1
ATOM 1080 C CA . ARG A 1 144 ? 8.350 -2.851 -18.165 1.00 83.75 144 ARG A CA 1
ATOM 1081 C C . ARG A 1 144 ? 8.320 -1.376 -18.556 1.00 83.75 144 ARG A C 1
ATOM 1083 O O . ARG A 1 144 ? 9.320 -0.682 -18.374 1.00 83.75 144 ARG A O 1
ATOM 1090 N N . GLY A 1 145 ? 7.189 -0.902 -19.078 1.00 85.81 145 GLY A N 1
ATOM 1091 C CA . GLY A 1 145 ? 7.020 0.469 -19.550 1.00 85.81 145 GLY A CA 1
ATOM 1092 C C . GLY A 1 145 ? 7.136 1.504 -18.430 1.00 85.81 145 GLY A C 1
ATOM 1093 O O . GLY A 1 145 ? 7.854 2.493 -18.583 1.00 85.81 145 GLY A O 1
ATOM 1094 N N . ARG A 1 146 ? 6.480 1.274 -17.286 1.00 83.25 146 ARG A N 1
ATOM 1095 C CA . ARG A 1 146 ? 6.559 2.154 -16.106 1.00 83.25 146 ARG A CA 1
ATOM 1096 C C . ARG A 1 146 ? 7.983 2.246 -15.557 1.00 83.25 146 ARG A C 1
ATOM 1098 O O . ARG A 1 146 ? 8.475 3.354 -15.338 1.00 83.25 146 ARG A O 1
ATOM 1105 N N . LYS A 1 147 ? 8.672 1.107 -15.424 1.00 86.75 147 LYS A N 1
ATOM 1106 C CA . LYS A 1 147 ? 10.078 1.048 -15.002 1.00 86.75 147 LYS A CA 1
ATOM 1107 C C . LYS A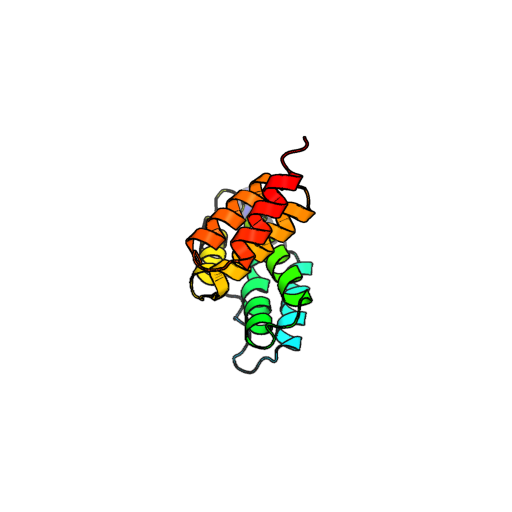 1 147 ? 10.985 1.847 -15.936 1.00 86.75 147 LYS A C 1
ATOM 1109 O O . LYS A 1 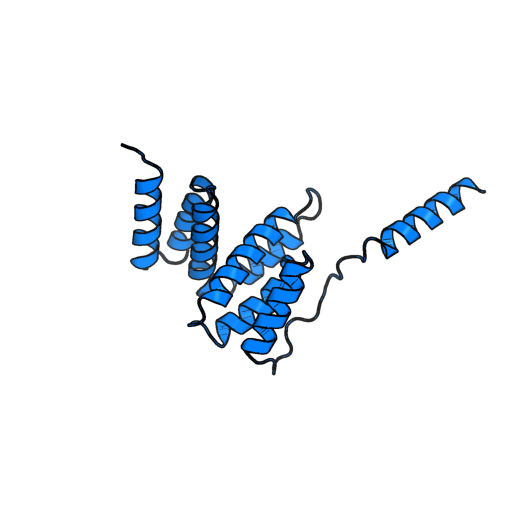147 ? 11.798 2.642 -15.475 1.00 86.75 147 LYS A O 1
ATOM 1114 N N . GLU A 1 148 ? 10.856 1.637 -17.245 1.00 89.06 148 GLU A N 1
ATOM 1115 C CA . GLU A 1 148 ? 11.719 2.289 -18.232 1.00 89.06 148 GLU A CA 1
ATOM 1116 C C . GLU A 1 148 ? 11.462 3.797 -18.306 1.00 89.06 148 GLU A C 1
ATOM 1118 O O . GLU A 1 148 ? 12.405 4.580 -18.403 1.00 89.06 148 GLU A O 1
ATOM 1123 N N . ARG A 1 149 ? 10.199 4.221 -18.178 1.00 88.19 149 ARG A N 1
ATOM 1124 C CA . ARG A 1 149 ? 9.829 5.638 -18.086 1.00 88.19 149 ARG A CA 1
ATOM 1125 C C . ARG A 1 149 ? 10.478 6.302 -16.875 1.00 88.19 149 ARG A C 1
ATOM 1127 O O . ARG A 1 149 ? 11.078 7.360 -17.027 1.00 88.19 149 ARG A O 1
ATOM 1134 N N . LEU A 1 150 ? 10.417 5.652 -15.711 1.00 85.50 150 LEU A N 1
ATOM 1135 C CA . LEU A 1 150 ? 11.062 6.147 -14.498 1.00 85.50 150 LEU A CA 1
ATOM 1136 C C . LEU A 1 150 ? 12.596 6.184 -14.642 1.00 85.50 150 LEU A C 1
ATOM 1138 O O . LEU A 1 150 ? 13.246 7.146 -14.241 1.00 85.50 150 LEU A O 1
ATOM 1142 N N . ARG A 1 151 ? 13.196 5.157 -15.258 1.00 84.75 151 ARG A N 1
ATOM 1143 C CA . ARG A 1 151 ? 14.643 5.110 -15.527 1.00 84.75 151 ARG A CA 1
ATOM 1144 C C . ARG A 1 151 ? 15.102 6.278 -16.402 1.00 84.75 151 ARG A C 1
ATOM 1146 O O . ARG A 1 151 ? 16.175 6.825 -16.162 1.00 84.75 151 ARG A O 1
ATOM 1153 N N . ARG A 1 152 ? 14.291 6.663 -17.391 1.00 87.75 152 ARG A N 1
ATOM 1154 C CA . ARG A 1 152 ? 14.551 7.827 -18.249 1.00 87.75 152 ARG A CA 1
ATOM 1155 C C . ARG A 1 152 ? 14.428 9.147 -17.496 1.00 87.75 152 ARG A C 1
ATOM 1157 O O . ARG A 1 152 ? 15.250 10.009 -17.731 1.00 87.75 152 ARG A O 1
ATOM 1164 N N . THR A 1 153 ? 13.471 9.311 -16.582 1.00 83.12 153 THR A N 1
ATOM 1165 C CA . THR A 1 153 ? 13.386 10.544 -15.774 1.00 83.12 153 THR A CA 1
ATOM 1166 C C . THR A 1 153 ? 14.508 10.669 -14.746 1.00 83.12 153 THR A C 1
ATOM 1168 O O . THR A 1 153 ? 14.890 11.782 -14.410 1.00 83.12 153 THR A O 1
ATOM 1171 N N . MET A 1 154 ? 15.063 9.554 -14.257 1.00 80.81 154 MET A N 1
ATOM 1172 C CA . MET A 1 154 ? 16.245 9.575 -13.380 1.00 80.81 154 MET A CA 1
ATOM 1173 C C . MET A 1 154 ? 17.553 9.850 -14.118 1.00 80.81 154 MET A C 1
ATOM 1175 O O . MET A 1 154 ? 18.465 10.445 -13.549 1.00 80.81 154 MET A O 1
ATOM 1179 N N . ARG A 1 155 ? 17.667 9.399 -15.368 1.00 70.88 155 ARG A N 1
ATOM 1180 C CA . ARG A 1 155 ? 18.750 9.810 -16.258 1.00 70.88 155 ARG A CA 1
ATOM 1181 C C . ARG A 1 155 ? 18.371 11.145 -16.893 1.00 70.88 155 ARG A C 1
ATOM 1183 O O . ARG A 1 155 ? 17.855 11.173 -18.004 1.00 70.88 155 ARG A O 1
ATOM 1190 N N . ILE A 1 156 ? 18.626 12.240 -16.180 1.00 44.62 156 ILE A N 1
ATOM 1191 C CA . ILE A 1 156 ? 18.762 13.546 -16.840 1.00 44.62 156 ILE A CA 1
ATOM 1192 C C . ILE A 1 156 ? 19.845 13.375 -17.934 1.00 44.62 156 ILE A C 1
ATOM 1194 O O . ILE A 1 156 ? 20.801 12.634 -17.672 1.00 44.62 156 ILE A O 1
ATOM 1198 N N . PRO A 1 157 ? 19.662 13.925 -19.153 1.00 50.00 157 PRO A N 1
ATOM 1199 C CA . PRO A 1 157 ? 20.665 13.874 -20.223 1.00 50.00 157 PRO A CA 1
ATOM 1200 C C . PRO A 1 157 ? 22.073 14.260 -19.761 1.00 50.00 157 PRO A C 1
ATOM 1202 O O . PRO A 1 157 ? 22.188 15.124 -18.862 1.00 50.00 157 PRO A O 1
#

pLDDT: mean 70.08, std 13.88, range [36.22, 91.81]